Protein AF-A0A7D9I1I5-F1 (afdb_monomer_lite)

Radius of gyration: 30.53 Å; chains: 1; bounding box: 61×34×72 Å

Structure (mmCIF, N/CA/C/O backbone):
data_AF-A0A7D9I1I5-F1
#
_entry.id   AF-A0A7D9I1I5-F1
#
loop_
_atom_site.group_PDB
_atom_site.id
_atom_site.type_symbol
_atom_site.label_atom_id
_atom_site.label_alt_id
_atom_site.label_comp_id
_atom_site.label_asym_id
_atom_site.label_entity_id
_atom_site.label_seq_id
_atom_site.pdbx_PDB_ins_code
_atom_site.Cartn_x
_atom_site.Cartn_y
_atom_site.Cartn_z
_atom_site.occupancy
_atom_site.B_iso_or_equiv
_atom_site.auth_seq_id
_atom_site.auth_comp_id
_atom_site.auth_asym_id
_atom_site.auth_atom_id
_atom_site.pdbx_PDB_model_num
ATOM 1 N N . MET A 1 1 ? 26.259 -16.940 -27.480 1.00 35.16 1 MET A N 1
ATOM 2 C CA . MET A 1 1 ? 24.956 -17.636 -27.382 1.00 35.16 1 MET A CA 1
ATOM 3 C C . MET A 1 1 ? 23.823 -16.622 -27.212 1.00 35.16 1 MET A C 1
ATOM 5 O O . MET A 1 1 ? 23.919 -15.755 -26.361 1.00 35.16 1 MET A O 1
ATOM 9 N N . LYS A 1 2 ? 22.786 -16.751 -28.055 1.00 34.25 2 LYS A N 1
ATOM 10 C CA . LYS A 1 2 ? 21.368 -16.367 -27.859 1.00 34.25 2 LYS A CA 1
ATOM 11 C C . LYS A 1 2 ? 20.966 -14.916 -27.499 1.00 34.25 2 LYS A C 1
ATOM 13 O O . LYS A 1 2 ? 20.142 -14.722 -26.619 1.00 34.25 2 LYS A O 1
ATOM 18 N N . ILE A 1 3 ? 21.391 -13.904 -28.264 1.00 40.41 3 ILE A N 1
ATOM 19 C CA . ILE A 1 3 ? 20.638 -12.618 -28.317 1.00 40.41 3 ILE A CA 1
ATOM 20 C C . ILE A 1 3 ? 20.374 -12.120 -29.755 1.00 40.41 3 ILE A C 1
ATOM 22 O O . ILE A 1 3 ? 19.684 -11.126 -29.962 1.00 40.41 3 ILE A O 1
ATOM 26 N N . LEU A 1 4 ? 20.866 -12.834 -30.774 1.00 40.50 4 LEU A N 1
ATOM 27 C CA . LEU A 1 4 ? 20.864 -12.364 -32.168 1.00 40.50 4 LEU A CA 1
ATOM 28 C C . LEU A 1 4 ? 19.778 -12.972 -33.073 1.00 40.50 4 LEU A C 1
ATOM 30 O O . LEU A 1 4 ? 19.672 -12.569 -34.223 1.00 40.50 4 LEU A O 1
ATOM 34 N N . LEU A 1 5 ? 18.945 -13.893 -32.578 1.00 38.94 5 LEU A N 1
ATOM 35 C CA . LEU A 1 5 ? 18.006 -14.658 -33.421 1.00 38.94 5 LEU A CA 1
ATOM 36 C C . LEU A 1 5 ? 16.518 -14.283 -33.269 1.00 38.94 5 LEU A C 1
ATOM 38 O O . LEU A 1 5 ? 15.683 -14.871 -33.940 1.00 38.94 5 LEU A O 1
ATOM 42 N N . GLY A 1 6 ? 16.161 -13.310 -32.422 1.00 38.62 6 GLY A N 1
ATOM 43 C CA . GLY A 1 6 ? 14.759 -13.113 -32.008 1.00 38.62 6 GLY A CA 1
ATOM 44 C C . GLY A 1 6 ? 14.065 -11.806 -32.397 1.00 38.62 6 GLY A C 1
ATOM 45 O O . GLY A 1 6 ? 12.964 -11.567 -31.918 1.00 38.62 6 GLY A O 1
ATOM 46 N N . LYS A 1 7 ? 14.664 -10.908 -33.190 1.00 47.53 7 LYS A N 1
ATOM 47 C CA . LYS A 1 7 ? 14.052 -9.587 -33.459 1.00 47.53 7 LYS A CA 1
ATOM 48 C C . LYS A 1 7 ? 13.909 -9.326 -34.948 1.00 47.53 7 LYS A C 1
ATOM 50 O O . LYS A 1 7 ? 14.610 -8.496 -35.517 1.00 47.53 7 LYS A O 1
ATOM 55 N N . SER A 1 8 ? 12.960 -10.032 -35.557 1.00 41.72 8 SER A N 1
ATOM 56 C CA . SER A 1 8 ? 12.413 -9.656 -36.857 1.00 41.72 8 SER A CA 1
ATOM 57 C C . SER A 1 8 ? 11.589 -8.374 -36.686 1.00 41.72 8 SER A C 1
ATOM 59 O O . SER A 1 8 ? 10.392 -8.401 -36.423 1.00 41.72 8 SER A O 1
ATOM 61 N N . GLN A 1 9 ? 12.260 -7.225 -36.749 1.00 41.31 9 GLN A N 1
ATOM 62 C CA . GLN A 1 9 ? 11.627 -5.965 -37.123 1.00 41.31 9 GLN A CA 1
ATOM 63 C C . GLN A 1 9 ? 12.103 -5.650 -38.533 1.00 41.31 9 GLN A C 1
ATOM 65 O O . GLN A 1 9 ? 13.144 -5.030 -38.748 1.00 41.31 9 GLN A O 1
ATOM 70 N N . ILE A 1 10 ? 11.338 -6.156 -39.496 1.00 48.16 10 ILE A N 1
ATOM 71 C CA . ILE A 1 10 ? 11.447 -5.795 -40.902 1.00 48.16 10 ILE A CA 1
ATOM 72 C C . ILE A 1 10 ? 10.890 -4.375 -41.034 1.00 48.16 10 ILE A C 1
ATOM 74 O O . ILE A 1 10 ? 9.697 -4.156 -41.193 1.00 48.16 10 ILE A O 1
ATOM 78 N N . ALA A 1 11 ? 11.793 -3.411 -40.921 1.00 38.75 11 ALA A N 1
ATOM 79 C CA . ALA A 1 11 ? 11.752 -2.153 -41.647 1.00 38.75 11 ALA A CA 1
ATOM 80 C C . ALA A 1 11 ? 13.214 -1.829 -41.961 1.00 38.75 11 ALA A C 1
ATOM 82 O O . ALA A 1 11 ? 13.933 -1.209 -41.177 1.00 38.75 11 ALA A O 1
ATOM 83 N N . PHE A 1 12 ? 13.703 -2.372 -43.076 1.00 36.97 12 PHE A N 1
ATOM 84 C CA . PHE A 1 12 ? 15.046 -2.095 -43.559 1.00 36.97 12 PHE A CA 1
ATOM 85 C C . PHE A 1 12 ? 15.146 -0.614 -43.944 1.00 36.97 12 PHE A C 1
ATOM 87 O O . PHE A 1 12 ? 14.848 -0.245 -45.074 1.00 36.97 12 PHE A O 1
ATOM 94 N N . ARG A 1 13 ? 15.690 0.224 -43.058 1.00 45.78 13 ARG A N 1
ATOM 95 C CA . ARG A 1 13 ? 16.655 1.230 -43.515 1.00 45.78 13 ARG A CA 1
ATOM 96 C C . ARG A 1 13 ? 18.042 0.649 -43.299 1.00 45.78 13 ARG A C 1
ATOM 98 O O . ARG A 1 13 ? 18.704 0.855 -42.284 1.00 45.78 13 ARG A O 1
ATOM 105 N N . LYS A 1 14 ? 18.439 -0.208 -44.242 1.00 41.91 14 LYS A N 1
ATOM 106 C CA . LYS A 1 14 ? 19.775 -0.801 -44.298 1.00 41.91 14 LYS A CA 1
ATOM 107 C C . LYS A 1 14 ? 20.754 0.275 -44.773 1.00 41.91 14 LYS A C 1
ATOM 109 O O . LYS A 1 14 ? 21.225 0.222 -45.900 1.00 41.91 14 LYS A O 1
ATOM 114 N N . CYS A 1 15 ? 21.075 1.251 -43.927 1.00 46.34 15 CYS A N 1
ATOM 115 C CA . CYS A 1 15 ? 22.332 1.966 -44.112 1.00 46.34 15 CYS A CA 1
ATOM 116 C C . CYS A 1 15 ? 23.439 0.958 -43.793 1.00 46.34 15 CYS A C 1
ATOM 118 O O . CYS A 1 15 ? 23.528 0.449 -42.670 1.00 46.34 15 CYS A O 1
ATOM 120 N N . LYS A 1 16 ? 24.197 0.583 -44.825 1.00 47.22 16 LYS A N 1
ATOM 121 C CA . LYS A 1 16 ? 25.349 -0.321 -44.774 1.00 47.22 16 LYS A CA 1
ATOM 122 C C . LYS A 1 16 ? 26.504 0.412 -44.075 1.00 47.22 16 LYS A C 1
ATOM 124 O O . LYS A 1 16 ? 27.484 0.770 -44.712 1.00 47.22 16 LYS A O 1
ATOM 129 N N . GLY A 1 17 ? 26.337 0.697 -42.785 1.00 50.28 17 GLY A N 1
ATOM 130 C CA . GLY A 1 17 ? 27.407 1.187 -41.923 1.00 50.28 17 GLY A CA 1
ATOM 131 C C . GLY A 1 17 ? 28.434 0.077 -41.758 1.00 50.28 17 GLY A C 1
ATOM 132 O O . GLY A 1 17 ? 28.067 -1.082 -41.545 1.00 50.28 17 GLY A O 1
ATOM 133 N N . ASN A 1 18 ? 29.706 0.407 -41.951 1.00 54.59 18 ASN A N 1
ATOM 134 C CA . ASN A 1 18 ? 30.810 -0.538 -41.841 1.00 54.59 18 ASN A CA 1
AT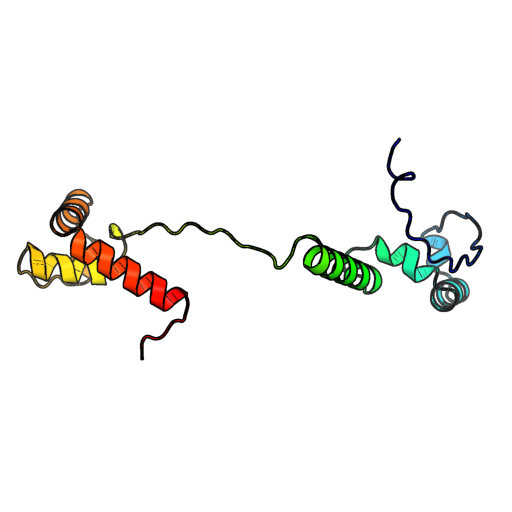OM 135 C C . ASN A 1 18 ? 30.741 -1.224 -40.461 1.00 54.59 18 ASN A C 1
ATOM 137 O O . ASN A 1 18 ? 30.569 -0.538 -39.458 1.00 54.59 18 ASN A O 1
ATOM 141 N N . ASN A 1 19 ? 30.874 -2.554 -40.390 1.00 53.84 19 ASN A N 1
ATOM 142 C CA . ASN A 1 19 ? 30.846 -3.357 -39.149 1.00 53.84 19 ASN A CA 1
ATOM 143 C C . ASN A 1 19 ? 32.072 -3.099 -38.229 1.00 53.84 19 ASN A C 1
ATOM 145 O O . ASN A 1 19 ? 32.572 -4.007 -37.570 1.00 53.84 19 ASN A O 1
ATOM 149 N N . GLY A 1 20 ? 32.604 -1.877 -38.213 1.00 63.22 20 GLY A N 1
ATOM 150 C CA . GLY A 1 20 ? 33.717 -1.479 -37.365 1.00 63.22 20 GLY A CA 1
ATOM 151 C C . GLY A 1 20 ? 33.265 -1.281 -35.922 1.00 63.22 20 GLY A C 1
ATOM 152 O O . GLY A 1 20 ? 32.212 -0.703 -35.651 1.00 63.22 20 GLY A O 1
ATOM 153 N N . THR A 1 21 ? 34.071 -1.754 -34.980 1.00 59.56 21 THR A N 1
ATOM 154 C CA . THR A 1 21 ? 33.902 -1.495 -33.550 1.00 59.56 21 THR A CA 1
ATOM 155 C C . THR A 1 21 ? 34.114 -0.008 -33.258 1.00 59.56 21 THR A C 1
ATOM 157 O O . THR A 1 21 ? 35.244 0.475 -33.303 1.00 59.56 21 THR A O 1
ATOM 160 N N . LEU A 1 22 ? 33.032 0.713 -32.947 1.00 65.62 22 LEU A N 1
ATOM 161 C CA . LEU A 1 22 ? 33.081 2.107 -32.491 1.00 65.62 22 LEU A CA 1
ATOM 162 C C . LEU A 1 22 ? 33.851 2.199 -31.169 1.00 65.62 22 LEU A C 1
ATOM 164 O O . LEU A 1 22 ? 33.415 1.663 -30.150 1.00 65.62 22 LEU A O 1
ATOM 168 N N . THR A 1 23 ? 34.992 2.885 -31.190 1.00 71.94 23 THR A N 1
ATOM 169 C CA . THR A 1 23 ? 35.865 3.043 -30.014 1.00 71.94 23 THR A CA 1
ATOM 170 C C . THR A 1 23 ? 35.743 4.455 -29.434 1.00 71.94 23 THR A C 1
ATOM 172 O O . THR A 1 23 ? 35.559 5.421 -30.171 1.00 71.94 23 THR A O 1
ATOM 175 N N . ALA A 1 24 ? 35.898 4.619 -28.114 1.00 72.56 24 ALA A N 1
ATOM 176 C CA . ALA A 1 24 ? 35.779 5.921 -27.439 1.00 72.56 24 ALA A CA 1
ATOM 177 C C . ALA A 1 24 ? 36.727 7.007 -27.995 1.00 72.56 24 ALA A C 1
ATOM 179 O O . ALA A 1 24 ? 36.384 8.186 -27.991 1.00 72.56 24 ALA A O 1
ATOM 180 N N . GLY A 1 25 ? 37.901 6.623 -28.512 1.00 75.88 25 GLY A N 1
ATOM 181 C CA . GLY A 1 25 ? 38.825 7.551 -29.175 1.00 75.88 25 GLY A CA 1
ATOM 182 C C . GLY A 1 25 ? 38.284 8.109 -30.494 1.00 75.88 25 GLY A C 1
ATOM 183 O O . GLY A 1 25 ? 38.539 9.260 -30.826 1.00 75.88 25 GLY A O 1
ATOM 184 N N . GLU A 1 26 ? 37.471 7.338 -31.216 1.00 71.25 26 GLU A N 1
ATOM 185 C CA . GLU A 1 26 ? 36.895 7.754 -32.497 1.00 71.25 26 GLU A CA 1
ATOM 186 C C . GLU A 1 26 ? 35.778 8.792 -32.325 1.00 71.25 26 GLU A C 1
ATOM 188 O O . GLU A 1 26 ? 35.557 9.602 -33.224 1.00 71.25 26 GLU A O 1
ATOM 193 N N . LEU A 1 27 ? 35.112 8.796 -31.164 1.00 70.62 27 LEU A N 1
ATOM 194 C CA . LEU A 1 27 ? 34.071 9.762 -30.798 1.00 70.62 27 LEU A CA 1
ATOM 195 C C . LEU A 1 27 ? 34.627 11.139 -30.414 1.00 70.62 27 LEU A C 1
ATOM 197 O O . LEU A 1 27 ? 33.878 12.111 -30.410 1.00 70.62 27 LEU A O 1
ATOM 201 N N . LYS A 1 28 ? 35.928 11.241 -30.111 1.00 79.88 28 LYS A N 1
ATOM 202 C CA . LYS A 1 28 ? 36.585 12.529 -29.830 1.00 79.88 28 LYS A CA 1
ATOM 203 C C . LYS A 1 28 ? 36.801 13.365 -31.093 1.00 79.88 28 LYS A C 1
ATOM 205 O O . LYS A 1 28 ? 37.026 14.566 -30.991 1.00 79.88 28 LYS A O 1
ATOM 210 N N . ASN A 1 29 ? 36.725 12.746 -32.273 1.00 81.25 29 ASN A N 1
ATOM 211 C CA . ASN A 1 29 ? 36.900 13.431 -33.547 1.00 81.25 29 ASN A CA 1
ATOM 212 C C . ASN A 1 29 ? 35.581 14.106 -33.970 1.00 81.25 29 ASN A C 1
ATOM 214 O O . ASN A 1 29 ? 34.629 13.394 -34.312 1.00 81.25 29 ASN A O 1
ATOM 218 N N . PRO A 1 30 ? 35.515 15.450 -34.025 1.00 74.56 30 PRO A N 1
ATOM 219 C CA . PRO A 1 30 ? 34.264 16.173 -34.269 1.00 74.56 30 PRO A CA 1
ATOM 220 C C . PRO A 1 30 ? 33.637 15.819 -35.625 1.00 74.56 30 PRO A C 1
ATOM 222 O O . PRO A 1 30 ? 32.448 15.522 -35.698 1.00 74.56 30 PRO A O 1
ATOM 225 N N . GLY A 1 31 ? 34.445 15.694 -36.685 1.00 77.31 31 GLY A N 1
ATOM 226 C CA . GLY A 1 31 ? 33.944 15.336 -38.019 1.00 77.31 31 GLY A CA 1
ATOM 227 C C . GLY A 1 31 ? 33.394 13.906 -38.137 1.00 77.31 31 GLY A C 1
ATOM 228 O O . GLY A 1 31 ? 32.597 13.622 -39.029 1.00 77.31 31 GLY A O 1
ATOM 229 N N . ARG A 1 32 ? 33.785 12.984 -37.244 1.00 70.69 32 ARG A N 1
ATOM 230 C CA . ARG A 1 32 ? 33.228 11.619 -37.211 1.00 70.69 32 ARG A CA 1
ATOM 231 C C . ARG A 1 32 ? 31.964 11.552 -36.360 1.00 70.69 32 ARG A C 1
ATOM 233 O O . ARG A 1 32 ? 31.039 10.831 -36.725 1.00 70.69 32 ARG A O 1
ATOM 240 N N . LEU A 1 33 ? 31.901 12.340 -35.287 1.00 69.12 33 LEU A N 1
ATOM 241 C CA . LEU A 1 33 ? 30.696 12.518 -34.481 1.00 69.12 33 LEU A CA 1
ATOM 242 C C . LEU A 1 33 ? 29.554 13.124 -35.309 1.00 69.12 33 LEU A C 1
ATOM 244 O O . LEU A 1 33 ? 28.445 12.595 -35.293 1.00 69.12 33 LEU A O 1
ATOM 248 N N . GLU A 1 34 ? 29.832 14.165 -36.096 1.00 68.31 34 GLU A N 1
ATOM 249 C CA . GLU A 1 34 ? 28.835 14.766 -36.988 1.00 68.31 34 GLU A CA 1
ATOM 250 C C . GLU A 1 34 ? 28.312 13.765 -38.018 1.00 68.31 34 GLU A C 1
ATOM 252 O O . GLU A 1 34 ? 27.101 13.653 -38.201 1.00 68.31 34 GLU A O 1
ATOM 257 N N . ARG A 1 35 ? 29.192 12.970 -38.640 1.00 69.44 35 ARG A N 1
ATOM 258 C CA . ARG A 1 35 ? 28.780 11.900 -39.564 1.00 69.44 35 ARG A CA 1
ATOM 259 C C . ARG A 1 35 ? 27.901 10.852 -38.877 1.00 69.44 35 ARG A C 1
ATOM 261 O O . ARG A 1 35 ? 26.911 10.425 -39.462 1.00 69.44 35 ARG A O 1
ATOM 268 N N . LEU A 1 36 ? 28.215 10.475 -37.637 1.00 65.75 36 LEU A N 1
ATOM 269 C CA . LEU A 1 36 ? 27.424 9.516 -36.857 1.00 65.75 36 LEU A CA 1
ATOM 270 C C . LEU A 1 36 ? 26.006 10.039 -36.557 1.00 65.75 36 LEU A C 1
ATOM 272 O O . LEU A 1 36 ? 25.043 9.269 -36.587 1.00 65.75 36 LEU A O 1
ATOM 276 N N . ILE A 1 37 ? 25.887 11.342 -36.283 1.00 65.06 37 ILE A N 1
ATOM 277 C CA . ILE A 1 37 ? 24.610 12.028 -36.046 1.00 65.06 37 ILE A CA 1
ATOM 278 C C . ILE A 1 37 ? 23.802 12.121 -37.350 1.00 65.06 37 ILE A C 1
ATOM 280 O O . ILE A 1 37 ? 22.616 11.799 -37.353 1.00 65.06 37 ILE A O 1
ATOM 284 N N . HIS A 1 38 ? 24.438 12.487 -38.467 1.00 66.44 38 HIS A N 1
ATOM 285 C CA . HIS A 1 38 ? 23.768 12.656 -39.764 1.00 66.44 38 HIS A CA 1
ATOM 286 C C . HIS A 1 38 ? 23.354 11.331 -40.424 1.00 66.44 38 HIS A C 1
ATOM 288 O O . HIS A 1 38 ? 22.374 11.297 -41.167 1.00 66.44 38 HIS A O 1
ATOM 294 N N . HIS A 1 39 ? 24.069 10.231 -40.163 1.00 63.81 39 HIS A N 1
ATOM 295 C CA . HIS A 1 39 ? 23.806 8.929 -40.789 1.00 63.81 39 HIS A CA 1
ATOM 296 C C . HIS A 1 39 ? 22.924 7.976 -39.964 1.00 63.81 39 HIS A C 1
ATOM 298 O O . HIS A 1 39 ? 22.820 6.800 -40.317 1.00 63.81 39 HIS A O 1
ATOM 304 N N . ASP A 1 40 ? 22.266 8.450 -38.897 1.00 62.56 40 ASP A N 1
ATOM 305 C CA . ASP A 1 40 ? 21.346 7.656 -38.052 1.00 62.56 40 ASP A CA 1
ATOM 306 C C . ASP A 1 40 ? 22.024 6.451 -37.343 1.00 62.56 40 ASP A C 1
ATOM 308 O O . ASP A 1 40 ? 21.398 5.628 -36.671 1.00 62.56 40 ASP A O 1
ATOM 312 N N . GLU A 1 41 ? 23.352 6.343 -37.440 1.00 66.25 41 GLU A N 1
ATOM 313 C CA . GLU A 1 41 ? 24.160 5.345 -36.735 1.00 66.25 41 GLU A CA 1
ATOM 314 C C . GLU A 1 41 ? 24.162 5.615 -35.223 1.00 66.25 41 GLU A C 1
ATOM 316 O O . GLU A 1 41 ? 24.118 4.679 -34.414 1.00 66.25 41 GLU A O 1
ATOM 321 N N . GLY A 1 42 ? 24.091 6.897 -34.843 1.00 65.69 42 GLY A N 1
ATOM 322 C CA . GLY A 1 42 ? 23.901 7.336 -33.464 1.00 65.69 42 GLY A CA 1
ATOM 323 C C . GLY A 1 42 ? 22.617 6.789 -32.839 1.00 65.69 42 GLY A C 1
ATOM 324 O O . GLY A 1 42 ? 22.621 6.451 -31.658 1.00 65.69 42 GLY A O 1
ATOM 325 N N . TYR A 1 43 ? 21.545 6.587 -33.614 1.00 72.44 43 TYR A N 1
ATOM 326 C CA . TYR A 1 43 ? 20.293 6.024 -33.104 1.00 72.44 43 TYR A CA 1
ATOM 327 C C . TYR A 1 43 ? 20.474 4.597 -32.585 1.00 72.44 43 TYR A C 1
ATOM 329 O O . TYR A 1 43 ? 20.011 4.263 -31.493 1.00 72.44 43 TYR A O 1
ATOM 337 N N . LYS A 1 44 ? 21.195 3.747 -33.331 1.00 73.62 44 LYS A N 1
ATOM 338 C CA . LYS A 1 44 ? 21.465 2.356 -32.927 1.00 73.62 44 LYS A CA 1
ATOM 339 C C . LYS A 1 44 ? 22.316 2.293 -31.663 1.00 73.62 44 LYS A C 1
ATOM 341 O O . LYS A 1 44 ? 22.007 1.496 -30.778 1.00 73.62 44 LYS A O 1
ATOM 346 N N . PHE A 1 45 ? 23.347 3.134 -31.584 1.00 74.62 45 PHE A N 1
ATOM 347 C CA . PHE A 1 45 ? 24.218 3.233 -30.415 1.00 74.62 45 PHE A CA 1
ATOM 348 C C . PHE A 1 45 ? 23.447 3.734 -29.185 1.00 74.62 45 PHE A C 1
ATOM 350 O O . PHE A 1 45 ? 23.405 3.069 -28.150 1.00 74.62 45 PHE A O 1
ATOM 357 N N . LEU A 1 46 ? 22.753 4.865 -29.320 1.00 76.25 46 LEU A N 1
ATOM 358 C CA . LEU A 1 46 ? 22.023 5.500 -28.227 1.00 76.25 46 LEU A CA 1
ATOM 359 C C . LEU A 1 46 ? 20.845 4.651 -27.745 1.00 76.25 46 LEU A C 1
ATOM 361 O O . LEU A 1 46 ? 20.534 4.682 -26.561 1.00 76.25 46 LEU A O 1
ATOM 365 N N . ARG A 1 47 ? 20.235 3.815 -28.593 1.00 78.69 47 ARG A N 1
ATOM 366 C CA . ARG A 1 47 ? 19.162 2.888 -28.183 1.00 78.69 47 ARG A CA 1
ATOM 367 C C . ARG A 1 47 ? 19.588 1.913 -27.076 1.00 78.69 47 ARG A C 1
ATOM 369 O O . ARG A 1 47 ? 18.719 1.400 -26.372 1.00 78.69 47 ARG A O 1
ATOM 376 N N . ALA A 1 48 ? 20.886 1.633 -26.933 1.00 78.62 48 ALA A N 1
ATOM 377 C CA . ALA A 1 48 ? 21.428 0.827 -25.838 1.00 78.62 48 ALA A CA 1
ATOM 378 C C . ALA A 1 48 ? 21.734 1.655 -24.574 1.00 78.62 48 ALA A C 1
ATOM 380 O O . ALA A 1 48 ? 21.771 1.102 -23.476 1.00 78.62 48 ALA A O 1
ATOM 381 N N . LEU A 1 49 ? 21.917 2.970 -24.713 1.00 80.06 49 LEU A N 1
ATOM 382 C CA . LEU A 1 49 ? 22.187 3.890 -23.613 1.00 80.06 49 LEU A CA 1
ATOM 383 C C . LEU A 1 49 ? 20.874 4.287 -22.921 1.00 80.06 49 LEU A C 1
ATOM 385 O O . LEU A 1 49 ? 20.051 5.013 -23.483 1.00 80.06 49 LEU A O 1
ATOM 389 N N . ARG A 1 50 ? 20.671 3.820 -21.686 1.00 83.38 50 ARG A N 1
ATOM 390 C CA . ARG A 1 50 ? 19.496 4.175 -20.878 1.00 83.38 50 ARG A CA 1
ATOM 391 C C . ARG A 1 50 ? 19.452 5.689 -20.653 1.00 83.38 50 ARG A C 1
ATOM 393 O O . ARG A 1 50 ? 20.461 6.290 -20.306 1.00 83.38 50 ARG A O 1
ATOM 400 N N . GLY A 1 51 ? 18.281 6.293 -20.843 1.00 83.06 51 GLY A N 1
ATOM 401 C CA . GLY A 1 51 ? 18.096 7.742 -20.703 1.00 83.06 51 GLY A CA 1
ATOM 402 C C . GLY A 1 51 ? 18.309 8.542 -21.990 1.00 83.06 51 GLY A C 1
ATOM 403 O O . GLY A 1 51 ? 18.005 9.730 -22.017 1.00 83.06 51 GLY A O 1
ATOM 404 N N . SER A 1 52 ? 18.776 7.916 -23.073 1.00 85.00 52 SER A N 1
ATOM 405 C CA . SER A 1 52 ? 18.848 8.587 -24.369 1.00 85.00 52 SER A CA 1
ATOM 406 C C . SER A 1 52 ? 17.455 8.741 -25.012 1.00 85.00 52 SER A C 1
ATOM 408 O O . SER A 1 52 ? 16.559 7.921 -24.763 1.00 85.00 52 SER A O 1
ATOM 410 N N . PRO A 1 53 ? 17.253 9.727 -25.906 1.00 86.19 53 PRO A N 1
ATOM 411 C CA . PRO A 1 53 ? 15.991 9.855 -26.634 1.00 86.19 53 PRO A CA 1
ATOM 412 C C . PRO A 1 53 ? 15.616 8.596 -27.452 1.00 86.19 53 PRO A C 1
ATOM 414 O O . PRO A 1 53 ? 14.476 8.138 -27.326 1.00 86.19 53 PRO A O 1
ATOM 417 N N . PRO A 1 54 ? 16.540 7.943 -28.197 1.00 85.69 54 PRO A N 1
ATOM 418 C CA . PRO A 1 54 ? 16.243 6.685 -28.899 1.00 85.69 54 PRO A CA 1
ATOM 419 C C . PRO A 1 54 ? 15.854 5.518 -27.981 1.00 85.69 54 PRO A C 1
ATOM 421 O O . PRO A 1 54 ? 15.053 4.658 -28.362 1.00 85.69 54 PRO A O 1
ATOM 424 N N . TYR A 1 55 ? 16.399 5.469 -26.760 1.00 86.31 55 TYR A N 1
ATOM 425 C CA . TYR A 1 55 ? 16.013 4.473 -25.760 1.00 86.31 55 TYR A CA 1
ATOM 426 C C . TYR A 1 55 ? 14.551 4.660 -25.321 1.00 86.31 55 TYR A C 1
ATOM 428 O O . TYR A 1 55 ? 13.781 3.694 -25.321 1.00 86.31 55 TYR A O 1
ATOM 436 N N . PHE A 1 56 ? 14.140 5.894 -25.007 1.00 90.06 56 PHE A N 1
ATOM 437 C CA . PHE A 1 56 ? 12.763 6.187 -24.599 1.00 90.06 56 PHE A CA 1
ATOM 438 C C . PHE A 1 56 ? 11.754 6.016 -25.733 1.00 90.06 56 PHE A C 1
ATOM 440 O O . PHE A 1 56 ? 10.669 5.481 -25.511 1.00 90.06 56 PHE A O 1
ATOM 447 N N . GLU A 1 57 ? 12.109 6.400 -26.961 1.00 89.25 57 GLU A N 1
ATOM 448 C CA . GLU A 1 57 ? 11.233 6.216 -28.119 1.00 89.25 57 GLU A CA 1
ATOM 449 C C . GLU A 1 57 ? 10.916 4.732 -28.350 1.00 89.25 57 GLU A C 1
ATOM 451 O O . GLU A 1 57 ? 9.763 4.362 -28.593 1.00 89.25 57 GLU A O 1
ATOM 456 N N . LYS A 1 58 ? 11.928 3.866 -28.217 1.00 88.50 58 LYS A N 1
ATOM 457 C CA . LYS A 1 58 ? 11.743 2.416 -28.260 1.00 88.50 58 LYS A CA 1
ATOM 458 C C . LYS A 1 58 ? 10.814 1.940 -27.143 1.00 88.50 58 LYS A C 1
ATOM 460 O O . LYS A 1 58 ? 9.841 1.257 -27.442 1.00 88.50 58 LYS A O 1
ATOM 465 N N . ALA A 1 59 ? 11.101 2.298 -25.889 1.00 90.75 59 ALA A N 1
ATOM 466 C CA . ALA A 1 59 ? 10.296 1.875 -24.742 1.00 90.75 59 ALA A CA 1
ATOM 467 C C . ALA A 1 59 ? 8.823 2.294 -24.896 1.00 90.75 59 ALA A C 1
ATOM 469 O O . ALA A 1 59 ? 7.920 1.504 -24.633 1.00 90.75 59 ALA A O 1
ATOM 470 N N . LYS A 1 60 ? 8.579 3.500 -25.420 1.00 92.88 60 LYS A N 1
ATOM 471 C CA . LYS A 1 60 ? 7.244 4.005 -25.754 1.00 92.88 60 LYS A CA 1
ATOM 472 C C . LYS A 1 60 ? 6.546 3.155 -26.820 1.00 92.88 60 LYS A C 1
ATOM 474 O O . LYS A 1 60 ? 5.377 2.816 -26.659 1.00 92.88 60 LYS A O 1
ATOM 479 N N . LYS A 1 61 ? 7.233 2.821 -27.920 1.00 91.94 61 LYS A N 1
ATOM 480 C CA . LYS A 1 61 ? 6.674 1.966 -28.987 1.00 91.94 61 LYS A CA 1
ATOM 481 C C . LYS A 1 61 ? 6.343 0.568 -28.463 1.00 91.94 61 LYS A C 1
ATOM 483 O O . LYS A 1 61 ? 5.260 0.064 -28.748 1.00 91.94 61 LYS A O 1
ATOM 488 N N . ASP A 1 62 ? 7.241 -0.013 -27.670 1.00 92.25 62 ASP A N 1
ATOM 489 C CA . ASP A 1 62 ? 7.042 -1.323 -27.050 1.00 92.25 62 ASP A CA 1
ATOM 490 C C . ASP A 1 62 ? 5.838 -1.287 -26.084 1.00 92.25 62 ASP A C 1
ATOM 492 O O . ASP A 1 62 ? 4.994 -2.179 -26.128 1.00 92.25 62 ASP A O 1
ATOM 496 N N . LEU A 1 63 ? 5.678 -0.216 -25.294 1.00 90.88 63 LEU A N 1
ATOM 497 C CA . LEU A 1 63 ? 4.518 -0.014 -24.417 1.00 90.88 63 LEU A CA 1
ATOM 498 C C . LEU A 1 63 ? 3.197 0.064 -25.191 1.00 90.88 63 LEU A C 1
ATOM 500 O O . LEU A 1 63 ? 2.252 -0.642 -24.850 1.00 90.88 63 LEU A O 1
ATOM 504 N N . PHE A 1 64 ? 3.121 0.860 -26.261 1.00 91.25 64 PHE A N 1
ATOM 505 C CA . PHE A 1 64 ? 1.910 0.923 -27.087 1.00 91.25 64 PHE A CA 1
ATOM 506 C C . PHE A 1 64 ? 1.594 -0.410 -27.771 1.00 91.25 64 PHE A C 1
ATOM 508 O O . PHE A 1 64 ? 0.425 -0.778 -27.896 1.00 91.25 64 PHE A O 1
ATOM 515 N N . ALA A 1 65 ? 2.620 -1.154 -28.190 1.00 92.44 65 ALA A N 1
ATOM 516 C CA . ALA A 1 65 ? 2.437 -2.491 -28.735 1.00 92.44 65 ALA A CA 1
ATOM 517 C C . ALA A 1 65 ? 1.885 -3.460 -27.675 1.00 92.44 65 ALA A C 1
ATOM 519 O O . ALA A 1 65 ? 0.957 -4.208 -27.980 1.00 92.44 65 ALA A O 1
ATOM 520 N N . MET A 1 66 ? 2.396 -3.407 -26.437 1.00 90.81 66 MET A N 1
ATOM 521 C CA . MET A 1 66 ? 1.860 -4.181 -25.312 1.00 90.81 66 MET A CA 1
ATOM 522 C C . MET A 1 66 ? 0.402 -3.814 -25.033 1.00 90.81 66 MET A C 1
ATOM 524 O O . MET A 1 66 ? -0.431 -4.713 -25.002 1.00 90.81 66 MET A O 1
ATOM 528 N N . ILE A 1 67 ? 0.066 -2.523 -24.949 1.00 90.56 67 ILE A N 1
ATOM 529 C CA . ILE A 1 67 ? -1.315 -2.061 -24.726 1.00 90.56 67 ILE A CA 1
ATOM 530 C C . ILE A 1 67 ? -2.256 -2.567 -25.828 1.00 90.56 67 ILE A C 1
ATOM 532 O O . ILE A 1 67 ? -3.353 -3.036 -25.547 1.00 90.56 67 ILE A O 1
ATOM 536 N N . ARG A 1 68 ? -1.827 -2.531 -27.096 1.00 89.00 68 ARG A N 1
ATOM 537 C CA . ARG A 1 68 ? -2.643 -3.009 -28.224 1.00 89.00 68 ARG A CA 1
ATOM 538 C C . ARG A 1 68 ? -2.842 -4.528 -28.223 1.00 89.00 68 ARG A C 1
ATOM 540 O O . ARG A 1 68 ? -3.833 -5.000 -28.771 1.00 89.00 68 ARG A O 1
ATOM 547 N N . LYS A 1 69 ? -1.874 -5.296 -27.714 1.00 92.62 69 LYS A N 1
ATOM 548 C CA . LYS A 1 69 ? -1.881 -6.768 -27.787 1.00 92.62 69 LYS A CA 1
ATOM 549 C C . LYS A 1 69 ? -2.444 -7.436 -26.543 1.00 92.62 69 LYS A C 1
ATOM 551 O O . LYS A 1 69 ? -3.204 -8.384 -26.681 1.00 92.62 69 LYS A O 1
ATOM 556 N N . LEU A 1 70 ? -2.044 -6.966 -25.370 1.00 90.62 70 LEU A N 1
ATOM 557 C CA . LEU A 1 70 ? -2.449 -7.511 -24.075 1.00 90.62 70 LEU A CA 1
ATOM 558 C C . LEU A 1 70 ? -3.653 -6.766 -23.494 1.00 90.62 70 LEU A C 1
ATOM 560 O O . LEU A 1 70 ? -4.345 -7.309 -22.642 1.00 90.62 70 LEU A O 1
ATOM 564 N N . GLY A 1 71 ? -3.916 -5.548 -23.972 1.00 88.19 71 GLY A N 1
ATOM 565 C CA . GLY A 1 71 ? -4.918 -4.658 -23.403 1.00 88.19 71 GLY A CA 1
ATOM 566 C C . GLY A 1 71 ? -4.311 -3.648 -22.422 1.00 88.19 71 GLY A C 1
ATOM 567 O O . GLY A 1 71 ? -3.087 -3.579 -22.259 1.00 88.19 71 GLY A O 1
ATOM 568 N N . PRO A 1 72 ? -5.152 -2.812 -21.793 1.00 86.44 72 PRO A N 1
ATOM 569 C CA . PRO A 1 72 ? -4.703 -1.856 -20.787 1.00 86.44 72 PRO A CA 1
ATOM 570 C C . PRO A 1 72 ? -4.017 -2.573 -19.617 1.00 86.44 72 PRO A C 1
ATOM 572 O O . PRO A 1 72 ? -4.384 -3.690 -19.258 1.00 86.44 72 PRO A O 1
ATOM 575 N N . ALA A 1 73 ? -3.023 -1.926 -19.005 1.00 84.31 73 ALA A N 1
ATOM 576 C CA . ALA A 1 73 ? -2.348 -2.484 -17.838 1.00 84.31 73 ALA A CA 1
ATOM 577 C C . ALA A 1 73 ? -3.342 -2.629 -16.675 1.00 84.31 73 ALA A C 1
ATOM 579 O O . ALA A 1 73 ? -3.900 -1.639 -16.205 1.00 84.31 73 ALA A O 1
ATOM 580 N N . THR A 1 74 ? -3.554 -3.857 -16.207 1.00 82.88 74 THR A N 1
ATOM 581 C CA . THR A 1 74 ? -4.334 -4.123 -14.996 1.00 82.88 74 THR A CA 1
ATOM 582 C C . THR A 1 74 ? -3.400 -4.106 -13.793 1.00 82.88 74 THR A C 1
ATOM 584 O O . THR A 1 74 ? -2.454 -4.891 -13.727 1.00 82.88 74 THR A O 1
ATOM 587 N N . LEU A 1 75 ? -3.649 -3.202 -12.846 1.00 80.81 75 LEU A N 1
ATOM 588 C CA . LEU A 1 75 ? -2.956 -3.181 -11.562 1.00 80.81 75 LEU A CA 1
ATOM 589 C C . LEU A 1 75 ? -3.823 -3.895 -10.528 1.00 80.81 75 LEU A C 1
ATOM 591 O O . LEU A 1 75 ? -4.983 -3.536 -10.339 1.00 80.81 75 LEU A O 1
ATOM 595 N N . PHE A 1 76 ? -3.246 -4.887 -9.856 1.00 85.06 76 PHE A N 1
ATOM 596 C CA . PHE A 1 76 ? -3.852 -5.524 -8.694 1.00 85.06 76 PHE A CA 1
ATOM 597 C C . PHE A 1 76 ? -3.135 -5.021 -7.448 1.00 85.06 76 PHE A C 1
ATOM 599 O O . PHE A 1 76 ? -1.912 -5.128 -7.343 1.00 85.06 76 PHE A O 1
ATOM 606 N N . CYS A 1 77 ? -3.891 -4.464 -6.512 1.00 85.62 77 CYS A N 1
ATOM 607 C CA . CYS A 1 77 ? -3.390 -4.045 -5.214 1.00 85.62 77 CYS A CA 1
ATOM 608 C C . CYS A 1 77 ? -4.319 -4.559 -4.114 1.00 85.62 77 CYS A C 1
ATOM 610 O O . CYS A 1 77 ? -5.541 -4.550 -4.257 1.00 85.62 77 CYS A O 1
ATOM 612 N N . SER A 1 78 ? -3.712 -5.013 -3.022 1.00 89.69 78 SER A N 1
ATOM 613 C CA . SER A 1 78 ? -4.414 -5.433 -1.813 1.00 89.69 78 SER A CA 1
ATOM 614 C C . SER A 1 78 ? -4.197 -4.380 -0.738 1.00 89.69 78 SER A C 1
ATOM 616 O O . SER A 1 78 ? -3.066 -3.946 -0.518 1.00 89.69 78 SER A O 1
ATOM 618 N N . PHE A 1 79 ? -5.272 -3.987 -0.064 1.00 89.12 79 PHE A N 1
ATOM 619 C CA . PHE A 1 79 ? -5.234 -3.027 1.033 1.00 89.12 79 PHE A CA 1
ATOM 620 C C . PHE A 1 79 ? -5.567 -3.744 2.336 1.00 89.12 79 PHE A C 1
ATOM 622 O O . PHE A 1 79 ? -6.510 -4.531 2.388 1.00 89.12 79 PHE A O 1
ATOM 629 N N . SER A 1 80 ? -4.796 -3.462 3.381 1.00 90.75 80 SER A N 1
ATOM 630 C CA . SER A 1 80 ? -5.059 -3.930 4.740 1.00 90.75 80 SER A CA 1
ATOM 631 C C . SER A 1 80 ? -5.451 -2.752 5.620 1.00 90.75 80 SER A C 1
ATOM 633 O O . SER A 1 80 ? -4.851 -1.679 5.529 1.00 90.75 80 SER A O 1
ATOM 635 N N . SER A 1 81 ? -6.420 -2.968 6.501 1.00 89.44 81 SER A N 1
ATOM 636 C CA . SER A 1 81 ? -6.765 -2.013 7.549 1.00 89.44 81 SER A CA 1
ATOM 637 C C . SER A 1 81 ? -5.708 -2.032 8.657 1.00 89.44 81 SER A C 1
ATOM 639 O O . SER A 1 81 ? -5.175 -3.088 8.999 1.00 89.44 81 SER A O 1
ATOM 641 N N . ALA A 1 82 ? -5.391 -0.862 9.207 1.00 92.12 82 ALA A N 1
ATOM 642 C CA . ALA A 1 82 ? -4.501 -0.711 10.356 1.00 92.12 82 ALA A CA 1
ATOM 643 C C . ALA A 1 82 ? -5.254 -0.011 11.496 1.00 92.12 82 ALA A C 1
ATOM 645 O O . ALA A 1 82 ? -4.832 1.048 11.966 1.00 92.12 82 ALA A O 1
ATOM 646 N N . GLU A 1 83 ? -6.385 -0.587 11.928 1.00 92.69 83 GLU A N 1
ATOM 647 C CA . GLU A 1 83 ? -7.325 0.077 12.847 1.00 92.69 83 GLU A CA 1
ATOM 648 C C . GLU A 1 83 ? -6.666 0.552 14.148 1.00 92.69 83 GLU A C 1
ATOM 650 O O . GLU A 1 83 ? -6.985 1.624 14.654 1.00 92.69 83 GLU A O 1
ATOM 655 N N . THR A 1 84 ? -5.690 -0.197 14.672 1.00 92.06 84 THR A N 1
ATOM 656 C CA . THR A 1 84 ? -4.990 0.135 15.930 1.00 92.06 84 THR A CA 1
ATOM 657 C C . THR A 1 84 ? -4.183 1.434 15.870 1.00 92.06 84 THR A C 1
ATOM 659 O O . THR A 1 84 ? -3.772 1.953 16.911 1.00 92.06 84 THR A O 1
ATOM 662 N N . LYS A 1 85 ? -3.927 1.958 14.667 1.00 91.94 85 LYS A N 1
ATOM 663 C CA . LYS A 1 85 ? -3.210 3.218 14.435 1.00 91.94 85 LYS A CA 1
ATOM 664 C C . LYS A 1 85 ? -4.145 4.392 14.156 1.00 91.94 85 LYS A C 1
ATOM 666 O O . LYS A 1 85 ? -3.696 5.533 14.156 1.00 91.94 85 LYS A O 1
ATOM 671 N N . TRP A 1 86 ? -5.427 4.140 13.919 1.00 93.38 86 TRP A N 1
ATOM 672 C CA . TRP A 1 86 ? -6.396 5.172 13.576 1.00 93.38 86 TRP A CA 1
ATOM 673 C C . TRP A 1 86 ? -7.019 5.752 14.843 1.00 93.38 86 TRP A C 1
ATOM 675 O O . TRP A 1 86 ? -8.015 5.252 15.356 1.00 93.38 86 TRP A O 1
ATOM 685 N N . ILE A 1 87 ? -6.411 6.823 15.358 1.00 93.69 87 ILE A N 1
ATOM 686 C CA . ILE A 1 87 ? -6.811 7.453 16.626 1.00 93.69 87 ILE A CA 1
ATOM 687 C C . ILE A 1 87 ? -8.269 7.931 16.575 1.00 93.69 87 ILE A C 1
ATOM 689 O O . ILE A 1 87 ? -9.027 7.732 17.521 1.00 93.69 87 ILE A O 1
ATOM 693 N N . HIS A 1 88 ? -8.708 8.489 15.447 1.00 93.31 88 HIS A N 1
ATOM 694 C CA . HIS A 1 88 ? -10.100 8.896 15.253 1.00 93.31 88 HIS A CA 1
ATOM 695 C C . HIS A 1 88 ? -11.0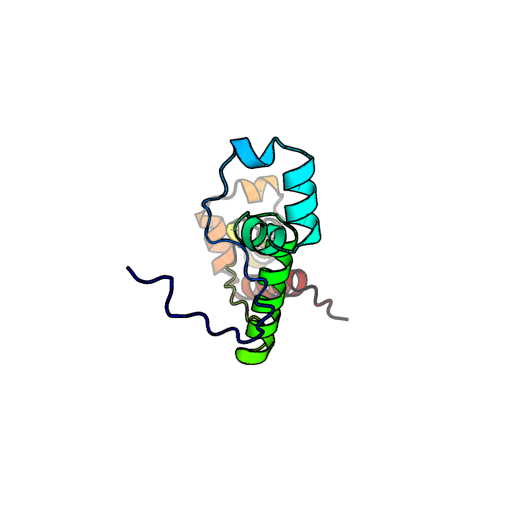68 7.708 15.292 1.00 93.31 88 HIS A C 1
ATOM 697 O O . HIS A 1 88 ? -12.129 7.826 15.899 1.00 93.31 88 HIS A O 1
ATOM 703 N N . LEU A 1 89 ? -10.699 6.559 14.711 1.00 95.06 89 LEU A N 1
ATOM 704 C CA . LEU A 1 89 ? -11.498 5.335 14.796 1.00 95.06 89 LEU A CA 1
ATOM 705 C C . LEU A 1 89 ? -11.565 4.836 16.244 1.00 95.06 89 LEU A C 1
ATOM 707 O O . LEU A 1 89 ? -12.656 4.582 16.745 1.00 95.06 89 LEU A O 1
ATOM 711 N N . LEU A 1 90 ? -10.430 4.767 16.945 1.00 95.19 90 LEU A N 1
ATOM 712 C CA . LEU A 1 90 ? -10.392 4.367 18.355 1.00 95.19 90 LEU A CA 1
ATOM 713 C C . LEU A 1 90 ? -11.221 5.302 19.245 1.00 95.19 90 LEU A C 1
ATOM 715 O O . LEU A 1 90 ? -11.860 4.841 20.184 1.00 95.19 90 LEU A O 1
ATOM 719 N N . ARG A 1 91 ? -11.275 6.601 18.929 1.00 95.38 91 ARG A N 1
ATOM 720 C CA . ARG A 1 91 ? -12.142 7.560 19.623 1.00 95.38 91 ARG A CA 1
ATOM 721 C C . ARG A 1 91 ? -13.622 7.256 19.404 1.00 95.38 91 ARG A C 1
ATOM 723 O O . ARG A 1 91 ? -14.396 7.300 20.358 1.00 95.38 91 ARG A O 1
ATOM 730 N N . ILE A 1 92 ? -14.015 6.961 18.163 1.00 95.00 92 ILE A N 1
ATOM 731 C CA . ILE A 1 92 ? -15.393 6.582 17.824 1.00 95.00 92 ILE A CA 1
ATOM 732 C C . ILE A 1 92 ? -15.769 5.294 18.562 1.00 95.00 92 ILE A C 1
ATOM 734 O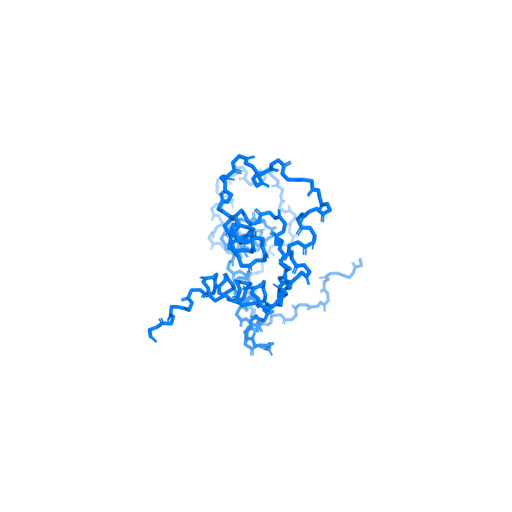 O . ILE A 1 92 ? -16.799 5.259 19.229 1.00 95.00 92 ILE A O 1
ATOM 738 N N . LEU A 1 93 ? -14.904 4.279 18.517 1.00 95.81 93 LEU A N 1
ATOM 739 C CA . LEU A 1 93 ? -15.107 3.010 19.215 1.00 95.81 93 LEU A CA 1
ATOM 740 C C . LEU A 1 93 ? -15.181 3.196 20.732 1.00 95.81 93 LEU A C 1
ATOM 742 O O . LEU A 1 93 ? -16.088 2.668 21.360 1.00 95.81 93 LEU A O 1
ATOM 746 N N . GLY A 1 94 ? -14.294 3.993 21.327 1.00 95.38 94 GLY A N 1
ATOM 747 C CA . GLY A 1 94 ? -14.333 4.292 22.760 1.00 95.38 94 GLY A CA 1
ATOM 748 C C . GLY A 1 94 ? -15.628 4.990 23.186 1.00 95.38 94 GLY A C 1
ATOM 749 O O . GLY A 1 94 ? -16.170 4.707 24.254 1.00 95.38 94 GLY A O 1
ATOM 750 N N . LYS A 1 95 ? -16.186 5.841 22.319 1.00 95.69 95 LYS A N 1
ATOM 751 C CA . LYS A 1 95 ? -17.489 6.465 22.558 1.00 95.69 95 LYS A CA 1
ATOM 752 C C . LYS A 1 95 ? -18.649 5.476 22.412 1.00 95.69 95 LYS A C 1
ATOM 754 O O . LYS A 1 95 ? -19.598 5.570 23.178 1.00 95.69 95 LYS A O 1
ATOM 759 N N . LEU A 1 96 ? -18.593 4.558 21.447 1.00 94.94 96 LEU A N 1
ATOM 760 C CA . LEU A 1 96 ? -19.666 3.590 21.185 1.00 94.94 96 LEU A CA 1
ATOM 761 C C . LEU A 1 96 ? -19.676 2.422 22.181 1.00 94.94 96 LEU A C 1
ATOM 763 O O . LEU A 1 96 ? -20.738 2.038 22.661 1.00 94.94 96 LEU A O 1
ATOM 767 N N . VAL A 1 97 ? -18.504 1.866 22.485 1.00 94.69 97 VAL A N 1
ATOM 768 C CA . VAL A 1 97 ? -18.336 0.665 23.314 1.00 94.69 97 VAL A CA 1
ATOM 769 C C . VAL A 1 97 ? -18.254 1.035 24.793 1.00 94.69 97 VAL A C 1
ATOM 771 O O . VAL A 1 97 ? -18.999 0.495 25.606 1.00 94.69 97 VAL A O 1
ATOM 774 N N . ASP A 1 98 ? -17.391 1.993 25.145 1.00 94.06 98 ASP A N 1
ATOM 775 C CA . ASP A 1 98 ? -17.104 2.331 26.547 1.00 94.06 98 ASP A CA 1
ATOM 776 C C . ASP A 1 98 ? -17.892 3.556 27.046 1.00 94.06 98 ASP A C 1
ATOM 778 O O . ASP A 1 98 ? -17.792 3.917 28.217 1.00 94.06 98 ASP A O 1
ATOM 782 N N . ASN A 1 99 ? -18.664 4.226 26.177 1.00 94.81 99 ASN A N 1
ATOM 783 C CA . ASN A 1 99 ? -19.335 5.502 26.471 1.00 94.81 99 ASN A CA 1
ATOM 784 C C . ASN A 1 99 ? -18.390 6.584 27.038 1.00 94.81 99 ASN A C 1
ATOM 786 O O . ASN A 1 99 ? -18.822 7.497 27.747 1.00 94.81 99 ASN A O 1
ATOM 790 N N . LYS A 1 100 ? -17.092 6.514 26.706 1.00 93.31 100 LYS A N 1
ATOM 791 C CA . LYS A 1 100 ? -16.069 7.459 27.168 1.00 93.31 100 LYS A CA 1
ATOM 792 C C . LYS A 1 100 ? -15.552 8.310 26.011 1.00 93.31 100 LYS A C 1
ATOM 794 O O . LYS A 1 100 ? -15.215 7.814 24.939 1.00 93.31 100 LYS A O 1
ATOM 799 N N . ASN A 1 101 ? -15.425 9.612 26.255 1.00 92.81 101 ASN A N 1
ATOM 800 C CA . ASN A 1 101 ? -14.709 10.512 25.356 1.00 92.81 101 ASN A CA 1
ATOM 801 C C . ASN A 1 101 ? -13.219 10.485 25.709 1.00 92.81 101 ASN A C 1
ATOM 803 O O . ASN A 1 101 ? -12.803 11.110 26.682 1.00 92.81 101 ASN A O 1
ATOM 807 N N . TYR A 1 102 ? -12.430 9.749 24.931 1.00 92.44 102 TYR A N 1
ATOM 808 C CA . TYR A 1 102 ? -10.977 9.720 25.081 1.00 92.44 102 TYR A CA 1
ATOM 809 C C . TYR A 1 102 ? -10.312 10.925 24.406 1.00 92.44 102 TYR A C 1
ATOM 811 O O . TYR A 1 102 ? -10.709 11.336 23.311 1.00 92.44 102 TYR A O 1
ATOM 819 N N . SER A 1 103 ? -9.263 11.449 25.036 1.00 94.25 103 SER A N 1
ATOM 820 C CA . SER A 1 103 ? -8.316 12.376 24.407 1.00 94.25 103 SER A CA 1
ATOM 821 C C . SER A 1 103 ? -7.304 11.639 23.517 1.00 94.25 103 SER A C 1
ATOM 823 O O . SER A 1 103 ? -7.082 10.440 23.683 1.00 94.25 103 SER A O 1
ATOM 825 N N . ASP A 1 104 ? -6.652 12.349 22.590 1.00 92.12 104 ASP A N 1
ATOM 826 C CA . ASP A 1 104 ? -5.622 11.753 21.720 1.00 92.12 104 ASP A CA 1
ATOM 827 C C . ASP A 1 104 ? -4.466 11.144 22.516 1.00 92.12 104 ASP A C 1
ATOM 829 O O . ASP A 1 104 ? -4.086 10.000 22.275 1.00 92.12 104 ASP A O 1
ATOM 833 N N . ASN A 1 105 ? -3.993 11.852 23.545 1.00 93.31 105 ASN A N 1
ATOM 834 C CA . ASN A 1 105 ? -2.927 11.368 24.421 1.00 93.31 105 ASN A CA 1
ATOM 835 C C . 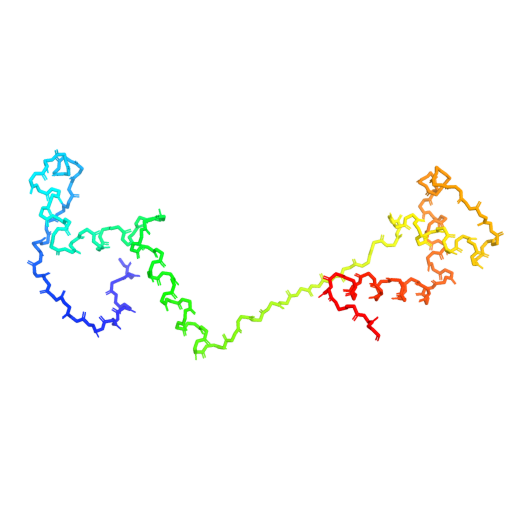ASN A 1 105 ? -3.315 10.067 25.142 1.00 93.31 105 ASN A C 1
ATOM 837 O O . ASN A 1 105 ? -2.477 9.184 25.312 1.00 93.31 105 ASN A O 1
ATOM 841 N N . GLU A 1 106 ? -4.571 9.921 25.578 1.00 92.38 106 GLU A N 1
ATOM 842 C CA . GLU A 1 106 ? -5.032 8.671 26.194 1.00 92.38 106 GLU A CA 1
ATOM 843 C C . GLU A 1 106 ? -5.069 7.527 25.173 1.00 92.38 106 GLU A C 1
ATOM 845 O O . GLU A 1 106 ? -4.630 6.423 25.484 1.00 92.38 106 GLU A O 1
ATOM 850 N N . LEU A 1 107 ? -5.558 7.782 23.953 1.00 92.12 107 LEU A N 1
ATOM 851 C CA . LEU A 1 107 ? -5.685 6.768 22.898 1.00 92.12 107 LEU A CA 1
ATOM 852 C C . LEU A 1 107 ? -4.333 6.282 22.375 1.00 92.12 107 LEU A C 1
ATOM 854 O O . LEU A 1 107 ? -4.160 5.092 22.096 1.00 92.12 107 LEU A O 1
ATOM 858 N N . GLU A 1 108 ? -3.358 7.179 22.252 1.00 92.75 108 GLU A N 1
ATOM 859 C CA . GLU A 1 108 ? -1.997 6.812 21.867 1.00 92.75 108 GLU A CA 1
ATOM 860 C C . GLU A 1 108 ? -1.377 5.865 22.897 1.00 92.75 108 GLU A C 1
ATOM 862 O O . GLU A 1 108 ? -0.844 4.818 22.515 1.00 92.75 108 GLU A O 1
ATOM 867 N N . ASN A 1 109 ? -1.570 6.177 24.182 1.00 94.00 109 ASN A N 1
ATOM 868 C CA . ASN A 1 109 ? -1.039 5.431 25.322 1.00 94.00 109 ASN A CA 1
ATOM 869 C C . ASN A 1 109 ? -1.891 4.223 25.755 1.00 94.00 109 ASN A C 1
ATOM 871 O O . ASN A 1 109 ? -1.517 3.523 26.699 1.00 94.00 109 ASN A O 1
ATOM 875 N N . LEU A 1 110 ? -3.013 3.934 25.083 1.00 92.62 110 LEU A N 1
ATOM 876 C CA . LEU A 1 110 ? -3.776 2.712 25.340 1.00 92.62 110 LEU A CA 1
ATOM 877 C C . LEU A 1 110 ? -2.904 1.475 25.094 1.00 92.62 110 LEU A C 1
ATOM 879 O O . LEU A 1 110 ? -2.206 1.367 24.078 1.00 92.62 110 LEU A O 1
ATOM 883 N N . LYS A 1 111 ? -3.015 0.509 26.009 1.00 95.56 111 LYS A N 1
ATOM 884 C CA . LYS A 1 111 ? -2.407 -0.813 25.855 1.00 95.56 111 LYS A CA 1
ATOM 885 C C . LYS A 1 111 ? -2.931 -1.502 24.596 1.00 95.56 111 LYS A C 1
ATOM 887 O O . LYS A 1 111 ? -4.048 -1.245 24.142 1.00 95.56 111 LYS A O 1
ATOM 892 N N . TRP A 1 112 ? -2.115 -2.391 24.039 1.00 93.69 112 TRP A N 1
ATOM 893 C CA . TRP A 1 112 ? -2.458 -3.127 22.825 1.00 93.69 112 TRP A CA 1
ATOM 894 C C . TRP A 1 112 ? -3.754 -3.930 22.993 1.00 93.69 112 TRP A C 1
ATOM 896 O O . TRP A 1 112 ? -4.618 -3.897 22.121 1.00 93.69 112 TRP A O 1
ATOM 906 N N . GLU A 1 113 ? -3.925 -4.569 24.148 1.00 95.38 113 GLU A N 1
ATOM 907 C CA . GLU A 1 113 ? -5.084 -5.396 24.474 1.00 95.38 113 GLU A CA 1
ATOM 908 C C . GLU A 1 113 ? -6.382 -4.580 24.486 1.00 95.38 113 GLU A C 1
ATOM 910 O O . GLU A 1 113 ? -7.390 -5.026 23.945 1.00 95.38 113 GLU A O 1
ATOM 915 N N . GLU A 1 114 ? -6.348 -3.357 25.021 1.00 94.38 114 GLU A N 1
ATOM 916 C CA . GLU A 1 114 ? -7.505 -2.453 25.026 1.00 94.38 114 GLU A CA 1
ATOM 917 C C . GLU A 1 114 ? -7.870 -1.993 23.612 1.00 94.38 114 GLU A C 1
ATOM 919 O O . GLU A 1 114 ? -9.046 -1.975 23.248 1.00 94.38 114 GLU A O 1
ATOM 924 N N . LYS A 1 115 ? -6.870 -1.684 22.774 1.00 94.31 115 LYS A N 1
ATOM 925 C CA . LYS A 1 115 ? -7.111 -1.349 21.360 1.00 94.31 115 LYS A CA 1
ATOM 926 C C . LYS A 1 115 ? -7.760 -2.524 20.632 1.00 94.31 115 LYS A C 1
ATOM 928 O O . LYS A 1 115 ? -8.746 -2.333 19.924 1.00 94.31 115 LYS A O 1
ATOM 933 N N . CYS A 1 116 ? -7.248 -3.738 20.839 1.00 94.75 116 CYS A N 1
ATOM 934 C CA . CYS A 1 116 ? -7.836 -4.948 20.273 1.00 94.75 116 CYS A CA 1
ATOM 935 C C . CYS A 1 116 ? -9.264 -5.184 20.774 1.00 94.75 116 CYS A C 1
ATOM 937 O O . CYS A 1 116 ? -10.131 -5.483 19.956 1.00 94.75 116 CYS A O 1
ATOM 939 N N . ARG A 1 117 ? -9.530 -4.998 22.074 1.00 96.56 117 ARG A N 1
ATOM 940 C CA . ARG A 1 117 ? -10.873 -5.130 22.654 1.00 96.56 117 ARG A CA 1
ATOM 941 C C . ARG A 1 117 ? -11.856 -4.179 21.981 1.00 96.56 117 ARG A C 1
ATOM 943 O O . ARG A 1 117 ? -12.918 -4.628 21.564 1.00 96.56 117 ARG A O 1
ATOM 950 N N . LEU A 1 118 ? -11.503 -2.901 21.833 1.00 95.25 118 LEU A N 1
ATOM 951 C CA . LEU A 1 118 ? -12.355 -1.899 21.182 1.00 95.25 118 LEU A CA 1
ATOM 952 C C . LEU A 1 118 ? -12.696 -2.286 19.736 1.00 95.25 118 LEU A C 1
ATOM 954 O O . LEU A 1 118 ? -13.860 -2.249 19.348 1.00 95.25 118 LEU A O 1
ATOM 958 N N . ILE A 1 119 ? -11.696 -2.711 18.958 1.00 95.56 119 ILE A N 1
ATOM 959 C CA . ILE A 1 119 ? -11.869 -3.112 17.551 1.00 95.56 119 ILE A CA 1
ATOM 960 C C . ILE A 1 119 ? -12.746 -4.363 17.426 1.00 95.56 119 ILE A C 1
ATOM 962 O O . ILE A 1 119 ? -13.622 -4.423 16.567 1.00 95.56 119 ILE A O 1
ATOM 966 N N . GLN A 1 120 ? -12.521 -5.362 18.282 1.00 95.00 120 GLN A N 1
ATOM 967 C CA . GLN A 1 120 ? -13.277 -6.618 18.267 1.00 95.00 120 GLN A CA 1
ATOM 968 C C . GLN A 1 120 ? -14.710 -6.453 18.778 1.00 95.00 120 GLN A C 1
ATOM 970 O O . GLN A 1 120 ? -15.576 -7.243 18.412 1.00 95.00 120 GLN A O 1
ATOM 975 N N . SER A 1 121 ? -14.952 -5.445 19.618 1.00 96.56 121 SER A N 1
ATOM 976 C CA . SER A 1 121 ? -16.271 -5.176 20.194 1.00 96.56 121 SER A CA 1
ATOM 977 C C . SER A 1 121 ? -17.236 -4.565 19.174 1.00 96.56 121 SER A C 1
ATOM 979 O O . SER A 1 121 ? -18.429 -4.841 19.241 1.00 96.56 121 SER A O 1
ATOM 981 N N . ASP A 1 122 ? -16.739 -3.778 18.212 1.00 95.69 122 ASP A N 1
ATOM 982 C CA . ASP A 1 122 ? -17.550 -3.237 17.112 1.00 95.69 122 ASP A CA 1
ATOM 983 C C . ASP A 1 122 ? -16.826 -3.345 15.750 1.00 95.69 122 ASP A C 1
ATOM 985 O O . ASP A 1 122 ? -16.330 -2.358 15.191 1.00 95.69 122 ASP A O 1
ATOM 989 N N . PRO A 1 123 ? -16.777 -4.559 15.168 1.00 94.88 123 PRO A N 1
ATOM 990 C CA . PRO A 1 123 ? -16.146 -4.786 13.870 1.00 94.88 123 PRO A CA 1
ATOM 991 C C . PRO A 1 123 ? -16.926 -4.141 12.715 1.00 94.88 123 PRO A C 1
ATOM 993 O O . PRO A 1 123 ? -16.359 -3.895 11.649 1.00 94.88 123 PRO A O 1
ATOM 996 N N . VAL A 1 124 ? -18.218 -3.844 12.905 1.00 95.44 124 VAL A N 1
ATOM 997 C CA . VAL A 1 124 ? -19.067 -3.236 11.873 1.00 95.44 124 VAL A CA 1
ATOM 998 C C . VAL A 1 124 ? -18.634 -1.796 11.625 1.00 95.44 124 VAL A C 1
ATOM 1000 O O . VAL A 1 124 ? -18.471 -1.391 10.471 1.00 95.44 124 VAL A O 1
ATOM 1003 N N . THR A 1 125 ? -18.388 -1.027 12.686 1.00 95.00 125 THR A N 1
ATOM 1004 C CA . THR A 1 125 ? -17.860 0.337 12.554 1.00 95.00 125 THR A CA 1
ATOM 1005 C C . THR A 1 125 ? -16.467 0.347 11.927 1.00 95.00 125 THR A C 1
ATOM 1007 O O . THR A 1 125 ? -1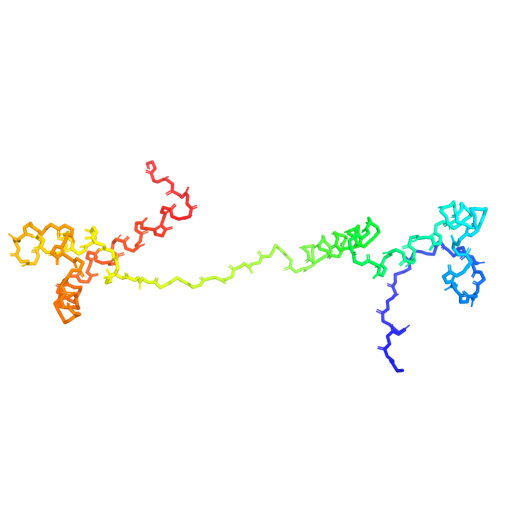6.212 1.177 11.054 1.00 95.00 125 THR A O 1
ATOM 1010 N N . CYS A 1 126 ? -15.595 -0.605 12.279 1.00 95.44 126 CYS A N 1
ATOM 1011 C CA . CYS A 1 126 ? -14.279 -0.763 11.647 1.00 95.44 126 CYS A CA 1
ATOM 1012 C C . CYS A 1 126 ? -14.389 -1.012 10.134 1.00 95.44 126 CYS A C 1
ATOM 1014 O O . CYS A 1 126 ? -13.728 -0.333 9.349 1.00 95.44 126 CYS A O 1
ATOM 1016 N N . ALA A 1 127 ? -15.277 -1.918 9.708 1.00 95.19 127 ALA A N 1
ATOM 1017 C CA . ALA A 1 127 ? -15.496 -2.210 8.291 1.00 95.19 127 ALA A CA 1
ATOM 1018 C C . ALA A 1 127 ? -16.031 -0.992 7.518 1.00 95.19 127 ALA A C 1
ATOM 1020 O O . ALA A 1 127 ? -15.535 -0.674 6.437 1.00 95.19 127 ALA A O 1
ATOM 1021 N N . ARG A 1 128 ? -17.003 -0.267 8.090 1.00 94.62 128 ARG A N 1
ATOM 1022 C CA . ARG A 1 128 ? -17.538 0.974 7.501 1.00 94.62 128 ARG A CA 1
ATOM 1023 C C . ARG A 1 128 ? -16.474 2.058 7.395 1.00 94.62 128 ARG A C 1
ATOM 1025 O O . ARG A 1 128 ? -16.425 2.786 6.406 1.00 94.62 128 ARG A O 1
ATOM 1032 N N . HIS A 1 129 ? -15.634 2.177 8.419 1.00 94.75 129 HIS A N 1
ATOM 1033 C CA . HIS A 1 129 ? -14.549 3.145 8.433 1.00 94.75 129 HIS A CA 1
ATOM 1034 C C . HIS A 1 129 ? -13.494 2.814 7.373 1.00 94.75 129 HIS A C 1
ATOM 1036 O O . HIS A 1 129 ? -13.113 3.697 6.606 1.00 94.75 129 HIS A O 1
ATOM 1042 N N . PHE A 1 130 ? -13.095 1.546 7.249 1.00 94.50 130 PHE A N 1
ATOM 1043 C CA . PHE A 1 130 ? -12.189 1.097 6.192 1.00 94.50 130 PHE A CA 1
ATOM 1044 C C . PHE A 1 130 ? -12.748 1.377 4.790 1.00 94.50 130 PHE A C 1
ATOM 1046 O O . PHE A 1 130 ? -12.029 1.923 3.952 1.00 94.50 130 PHE A O 1
ATOM 1053 N N . ASP A 1 131 ? -14.028 1.076 4.546 1.00 93.75 131 ASP A N 1
ATOM 1054 C CA . ASP A 1 131 ? -14.683 1.369 3.265 1.00 93.75 131 ASP A CA 1
ATOM 1055 C C . ASP A 1 131 ? -14.674 2.874 2.952 1.00 93.75 131 ASP A C 1
ATOM 1057 O O . ASP A 1 131 ? -14.282 3.285 1.859 1.00 93.75 131 ASP A O 1
ATOM 1061 N N . TYR A 1 132 ? -14.981 3.721 3.940 1.00 93.00 132 TYR A N 1
ATOM 1062 C CA . TYR A 1 132 ? -14.888 5.175 3.798 1.00 93.00 132 TYR A CA 1
ATOM 1063 C C . TYR A 1 132 ? -13.468 5.645 3.439 1.00 93.00 132 TYR A C 1
ATOM 1065 O O . TYR A 1 132 ? -13.289 6.437 2.507 1.00 93.00 132 TYR A O 1
ATOM 1073 N N . GLN A 1 133 ? -12.440 5.141 4.132 1.00 92.00 133 GLN A N 1
ATOM 1074 C CA . GLN A 1 133 ? -11.044 5.478 3.831 1.00 92.00 133 GLN A CA 1
ATOM 1075 C C . GLN A 1 133 ? -10.652 5.029 2.420 1.00 92.00 133 GLN A C 1
ATOM 1077 O O . GLN A 1 133 ? -9.971 5.761 1.700 1.00 92.00 133 GLN A O 1
ATOM 1082 N N . PHE A 1 134 ? -11.098 3.842 2.008 1.00 91.31 134 PHE A N 1
ATOM 1083 C CA . PHE A 1 134 ? -10.809 3.295 0.691 1.00 91.31 134 PHE A CA 1
ATOM 1084 C C . PHE A 1 134 ? -11.507 4.077 -0.429 1.00 91.31 134 PHE A C 1
ATOM 1086 O O . PHE A 1 134 ? -10.889 4.387 -1.449 1.00 91.31 134 PHE A O 1
ATOM 1093 N N . ASN A 1 135 ? -12.771 4.457 -0.240 1.00 91.31 135 ASN A N 1
ATOM 1094 C CA . ASN A 1 135 ? -13.505 5.285 -1.198 1.00 91.31 135 ASN A CA 1
ATOM 1095 C C . ASN A 1 135 ? -12.890 6.684 -1.322 1.00 91.31 135 ASN A C 1
ATOM 1097 O O . ASN A 1 135 ? -12.699 7.167 -2.441 1.00 91.31 135 ASN A O 1
ATOM 1101 N N . THR A 1 136 ? -12.448 7.263 -0.202 1.00 90.25 136 THR A N 1
ATOM 1102 C CA . THR A 1 136 ? -11.684 8.519 -0.188 1.00 90.25 136 THR A CA 1
ATOM 1103 C C . THR A 1 136 ? -10.368 8.384 -0.963 1.00 90.25 136 THR A C 1
ATOM 1105 O O . THR A 1 136 ? -10.052 9.235 -1.789 1.00 90.25 136 THR A O 1
ATOM 1108 N N . PHE A 1 137 ? -9.618 7.292 -0.764 1.00 89.06 137 PHE A N 1
ATOM 1109 C CA . PHE A 1 137 ? -8.367 7.030 -1.489 1.00 89.06 137 PHE A CA 1
ATOM 1110 C C . PHE A 1 137 ? -8.571 6.905 -3.005 1.00 89.06 137 PHE A C 1
ATOM 1112 O O . PHE A 1 137 ? -7.764 7.417 -3.779 1.00 89.06 137 PHE A O 1
ATOM 1119 N N . LYS A 1 138 ? -9.659 6.259 -3.442 1.00 85.38 138 LYS A N 1
ATOM 1120 C CA . LYS A 1 138 ? -10.008 6.162 -4.868 1.00 85.38 138 LYS A CA 1
ATOM 1121 C C . LYS A 1 138 ? -10.393 7.512 -5.490 1.00 85.38 138 LYS A C 1
ATOM 1123 O O . LYS A 1 138 ? -10.496 7.584 -6.711 1.00 85.38 138 LYS A O 1
ATOM 1128 N N . GLY A 1 139 ? -10.630 8.554 -4.688 1.00 81.56 139 GLY A N 1
ATOM 1129 C CA . GLY A 1 139 ? -11.119 9.846 -5.170 1.00 81.56 139 GLY A CA 1
ATOM 1130 C C . GLY A 1 139 ? -12.566 9.799 -5.664 1.00 81.56 139 GLY A C 1
ATOM 1131 O O . GLY A 1 139 ? -12.972 10.656 -6.442 1.00 81.56 139 GLY A O 1
ATOM 1132 N N . VAL A 1 140 ? -13.344 8.795 -5.241 1.00 63.31 140 VAL A N 1
ATOM 1133 C CA . VAL A 1 140 ? -14.778 8.725 -5.536 1.00 63.31 140 VAL A CA 1
ATOM 1134 C C . VAL A 1 140 ? -15.492 9.517 -4.448 1.00 63.31 140 VAL A C 1
ATOM 1136 O O . VAL A 1 140 ? -15.804 8.992 -3.382 1.00 63.31 140 VAL A O 1
ATOM 1139 N N . SER A 1 141 ? -15.692 10.811 -4.688 1.00 52.00 141 SER A N 1
ATOM 1140 C CA . SER A 1 141 ? -16.620 11.619 -3.902 1.00 52.00 141 SER A CA 1
ATOM 1141 C C . SER A 1 141 ? -18.036 11.116 -4.175 1.00 52.00 141 SER A C 1
ATOM 1143 O O . SER A 1 141 ? -18.513 11.192 -5.305 1.00 52.00 141 SER A O 1
ATOM 1145 N N . HIS A 1 142 ? -18.681 10.558 -3.151 1.00 57.19 142 HIS A N 1
ATOM 1146 C CA . HIS A 1 142 ? -20.122 10.337 -3.168 1.00 57.19 142 HIS A CA 1
ATOM 1147 C C . HIS A 1 142 ? -20.794 11.713 -3.078 1.00 57.19 142 HIS A C 1
ATOM 1149 O O . HIS A 1 142 ? -20.830 12.303 -1.999 1.00 57.19 142 HIS A O 1
ATOM 1155 N N . GLU A 1 143 ? -21.224 12.243 -4.225 1.00 38.56 143 GLU A N 1
ATOM 1156 C CA . GLU A 1 143 ? -22.333 13.206 -4.281 1.00 38.56 143 GLU A CA 1
ATOM 1157 C C . GLU A 1 143 ? -23.645 12.517 -3.887 1.00 38.56 143 GLU A C 1
ATOM 1159 O O . GLU A 1 143 ? -23.835 11.336 -4.272 1.00 38.56 143 GLU A O 1
#

pLDDT: mean 79.84, std 18.04, range [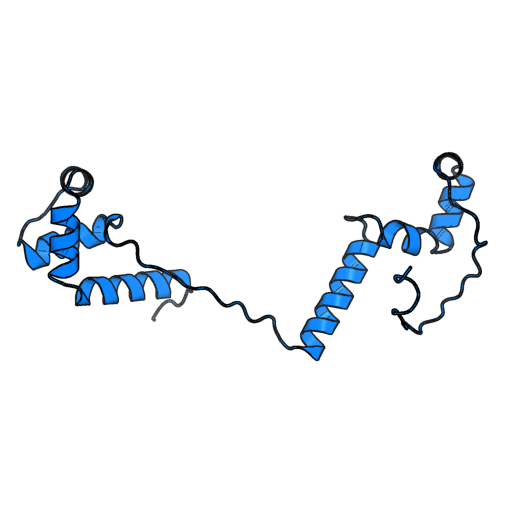34.25, 96.56]

Organism: Paramuricea clavata (NCBI:txid317549)

Sequence (143 aa):
MKILLGKSQIAFRKCKGNNGTLTAGELKNPGRLERLIHHDEGYKFLRALRGSPPYFEKAKKDLFAMIRKLGPATLFCSFSSAETKWIHLLRILGKLVDNKNYSDNELENLKWEEKCRLIQSDPVTCARHFDYQFNTFKGVSHE

Secondary structure (DSSP, 8-state):
--SSSS-----------------TTGGG-HHHHHHHHHTTHHHHHHTTSTTSHHHHHHHHHHHHHHHHHH-SPPP-------GGG-HHHHHHHHHHHS-----HHHHHT--HHHHHHHHHH-HHHHHHHHHHHHHHHTT----

InterPro domains:
  IPR025476 Helitron helicase-like domain [PF14214] (48-137)

Foldseek 3Di:
DDDPPPDPPPDDPPPVDPPDDDDPVQCVDPVSVVVCVVSCVVLVVCCVPPPGPSVVVVVVVVVVVCCVPVNDDDDDDDDDDPQLPPLVLLQVLCCVPVVDRDDSVVSVPDDPVVSVVSCVVCVPSVVVVVVVVVCVVVVPDDD